Protein AF-A0A6B3C2U8-F1 (afdb_monomer)

Structure (mmCIF, N/CA/C/O backbone):
data_AF-A0A6B3C2U8-F1
#
_entry.id   AF-A0A6B3C2U8-F1
#
loop_
_atom_site.group_PDB
_atom_site.id
_atom_site.type_symbol
_atom_site.label_atom_id
_atom_site.label_alt_id
_atom_site.label_comp_id
_atom_site.label_asym_id
_atom_site.label_entity_id
_atom_site.label_seq_id
_atom_site.pdbx_PDB_ins_code
_atom_site.Cartn_x
_atom_site.Cartn_y
_atom_site.Cartn_z
_atom_site.occupancy
_atom_site.B_iso_or_equiv
_atom_site.auth_seq_id
_atom_site.auth_comp_id
_atom_site.auth_asym_id
_atom_site.auth_atom_id
_atom_site.pdbx_PDB_model_num
ATOM 1 N N . MET A 1 1 ? -20.173 -2.055 10.809 1.00 51.09 1 MET A N 1
ATOM 2 C CA . MET A 1 1 ? -19.085 -2.131 9.811 1.00 51.09 1 MET A CA 1
ATOM 3 C C . MET A 1 1 ? -18.768 -0.696 9.416 1.00 51.09 1 MET A C 1
ATOM 5 O O . MET A 1 1 ? -19.656 -0.064 8.859 1.00 51.09 1 MET A O 1
ATOM 9 N N . SER A 1 2 ? -17.607 -0.148 9.786 1.00 72.81 2 SER A N 1
ATOM 10 C CA . SER A 1 2 ? -17.198 1.183 9.298 1.00 72.81 2 SER A CA 1
ATOM 11 C C . SER A 1 2 ? -16.791 1.057 7.825 1.00 72.81 2 SER A C 1
ATOM 13 O O . SER A 1 2 ? -16.182 0.055 7.442 1.00 72.81 2 SER A O 1
ATOM 15 N N . ALA A 1 3 ? -17.211 2.002 6.984 1.00 83.44 3 ALA A N 1
ATOM 16 C CA . ALA A 1 3 ? -16.919 1.979 5.555 1.00 83.44 3 ALA A CA 1
ATOM 17 C C . ALA A 1 3 ? -15.520 2.556 5.301 1.00 83.44 3 ALA A C 1
ATOM 19 O O . ALA A 1 3 ? -15.241 3.698 5.658 1.00 83.44 3 ALA A O 1
ATOM 20 N N . LEU A 1 4 ? -14.650 1.776 4.660 1.00 89.69 4 LEU A N 1
ATOM 21 C CA . LEU A 1 4 ? -13.340 2.250 4.220 1.00 89.69 4 LEU A CA 1
ATOM 22 C C . LEU A 1 4 ? -13.483 3.036 2.914 1.00 89.69 4 LEU A C 1
ATOM 24 O O . LEU A 1 4 ? -14.159 2.592 1.985 1.00 89.69 4 LEU A O 1
ATOM 28 N N . SER A 1 5 ? -12.820 4.186 2.836 1.00 91.31 5 SER A N 1
ATOM 29 C CA . SER A 1 5 ? -12.695 4.965 1.601 1.00 91.31 5 SER A CA 1
ATOM 30 C C . SER A 1 5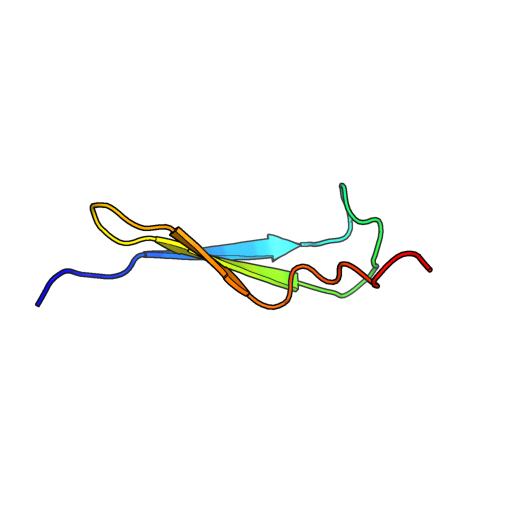 ? -11.353 4.677 0.942 1.00 91.31 5 SER A C 1
ATOM 32 O O . SER A 1 5 ? -10.347 4.537 1.634 1.00 91.31 5 SER A O 1
ATOM 34 N N . PHE A 1 6 ? -11.324 4.607 -0.390 1.00 91.62 6 PHE A N 1
ATOM 35 C CA . PHE A 1 6 ? -10.085 4.439 -1.144 1.00 91.62 6 PHE A CA 1
ATOM 36 C C . PHE A 1 6 ? -9.930 5.519 -2.213 1.00 91.62 6 PHE A C 1
ATOM 38 O O . PHE A 1 6 ? -10.898 5.946 -2.844 1.00 91.62 6 PHE A O 1
ATOM 45 N N . LYS A 1 7 ? -8.688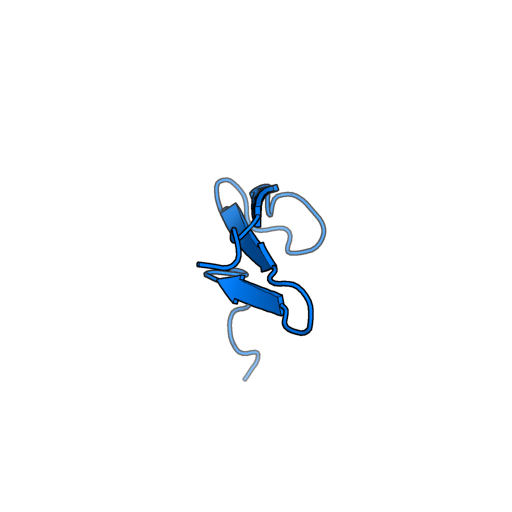 5.948 -2.430 1.00 91.00 7 LYS A N 1
ATOM 46 C CA . LYS A 1 7 ? -8.303 6.883 -3.485 1.00 91.00 7 LYS A CA 1
ATOM 47 C C . LYS A 1 7 ? -7.077 6.352 -4.211 1.00 91.00 7 LYS A C 1
ATOM 49 O O . LYS A 1 7 ? -6.050 6.109 -3.583 1.00 91.00 7 LYS A O 1
ATOM 54 N N . VAL A 1 8 ? -7.189 6.222 -5.530 1.00 89.19 8 VAL A N 1
ATOM 55 C CA . VAL A 1 8 ? -6.064 5.878 -6.406 1.00 89.19 8 VAL A CA 1
ATOM 56 C C . VAL A 1 8 ? -5.356 7.166 -6.811 1.00 89.19 8 VAL A C 1
ATOM 58 O O . VAL A 1 8 ? -5.990 8.122 -7.260 1.00 89.19 8 VAL A O 1
ATOM 61 N N . LEU A 1 9 ? -4.048 7.200 -6.597 1.00 87.94 9 LEU A N 1
ATOM 62 C CA . LEU A 1 9 ? -3.157 8.301 -6.922 1.00 87.94 9 LEU A CA 1
ATOM 63 C C . LEU A 1 9 ? -2.234 7.854 -8.046 1.00 87.94 9 LEU A C 1
ATOM 65 O O . LEU A 1 9 ? -1.607 6.802 -7.941 1.00 87.94 9 LEU A O 1
ATOM 69 N N . ASP A 1 10 ? -2.139 8.667 -9.087 1.00 84.75 10 ASP A N 1
ATOM 70 C CA . ASP A 1 10 ? -1.087 8.538 -10.086 1.00 84.75 10 ASP A CA 1
ATOM 71 C C . ASP A 1 10 ? 0.243 9.011 -9.478 1.00 84.75 10 ASP A C 1
ATOM 73 O O . ASP A 1 10 ? 0.300 10.067 -8.840 1.00 84.75 10 ASP A O 1
ATOM 77 N N . LEU A 1 11 ? 1.297 8.207 -9.616 1.00 77.69 11 LEU A N 1
ATOM 78 C CA . LEU A 1 11 ? 2.628 8.489 -9.073 1.00 77.69 11 LEU A CA 1
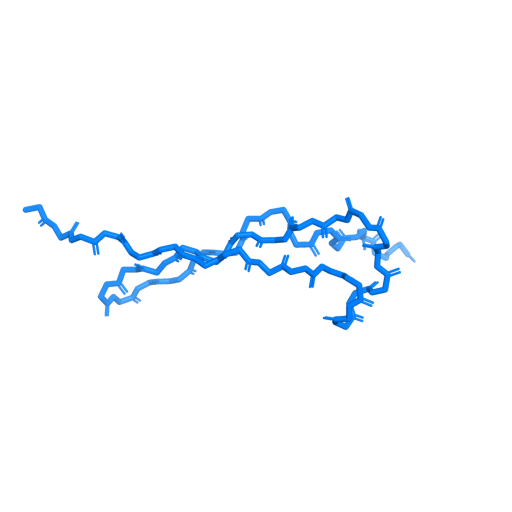ATOM 79 C C . LEU A 1 11 ? 3.550 9.201 -10.064 1.00 77.69 11 LEU A C 1
ATOM 81 O O . LEU A 1 11 ? 4.731 9.408 -9.757 1.00 77.69 11 LEU A O 1
ATOM 85 N N . ASP A 1 12 ? 3.003 9.668 -11.186 1.00 71.44 12 ASP A N 1
ATOM 86 C CA . ASP A 1 12 ? 3.655 10.602 -12.104 1.00 71.44 12 ASP A CA 1
ATOM 87 C C . ASP A 1 12 ? 4.194 11.859 -11.380 1.00 71.44 12 ASP A C 1
ATOM 89 O O . ASP A 1 12 ? 5.230 12.403 -11.767 1.00 71.44 12 ASP A O 1
ATOM 93 N N . PHE A 1 13 ? 3.565 12.288 -10.276 1.00 55.34 13 PHE A N 1
ATOM 94 C CA . PHE A 1 13 ? 4.020 13.380 -9.403 1.00 55.34 13 PHE A CA 1
ATOM 95 C C . PHE A 1 13 ? 3.454 13.183 -7.979 1.00 55.34 13 PHE A C 1
ATOM 97 O O . PHE A 1 13 ? 2.247 12.979 -7.864 1.00 55.34 13 PHE A O 1
ATOM 104 N N . PRO A 1 14 ? 4.229 13.240 -6.869 1.00 61.97 14 PRO A N 1
ATOM 105 C CA . PRO A 1 14 ? 5.612 13.710 -6.701 1.00 61.97 14 PRO A CA 1
ATOM 106 C C . PRO A 1 14 ? 6.693 12.613 -6.750 1.00 61.97 14 PRO A C 1
ATOM 108 O O . PRO A 1 14 ? 7.876 12.935 -6.705 1.00 61.97 14 PRO A O 1
ATOM 111 N N . ALA A 1 15 ? 6.318 11.330 -6.817 1.00 68.50 15 ALA A N 1
ATOM 112 C CA . ALA A 1 15 ? 7.282 10.224 -6.826 1.00 68.50 15 ALA A CA 1
ATOM 113 C C . ALA A 1 15 ? 8.017 10.073 -8.175 1.00 68.50 15 ALA A C 1
ATOM 115 O O . ALA A 1 15 ? 9.050 9.409 -8.238 1.00 68.50 15 ALA A O 1
ATOM 116 N N . GLY A 1 16 ? 7.498 10.680 -9.252 1.00 68.44 16 GLY A N 1
ATOM 117 C CA . GLY A 1 16 ? 8.114 10.667 -10.583 1.00 68.44 16 GLY A CA 1
ATOM 118 C C . GLY A 1 16 ? 8.144 9.282 -11.236 1.00 68.44 16 GLY A C 1
ATOM 119 O O . GLY A 1 16 ? 8.902 9.061 -12.183 1.00 68.44 16 GLY A O 1
ATOM 120 N N . SER A 1 17 ? 7.355 8.331 -10.726 1.00 73.62 17 SER A N 1
ATOM 121 C CA . SER A 1 17 ? 7.353 6.947 -11.190 1.00 73.62 17 SER A 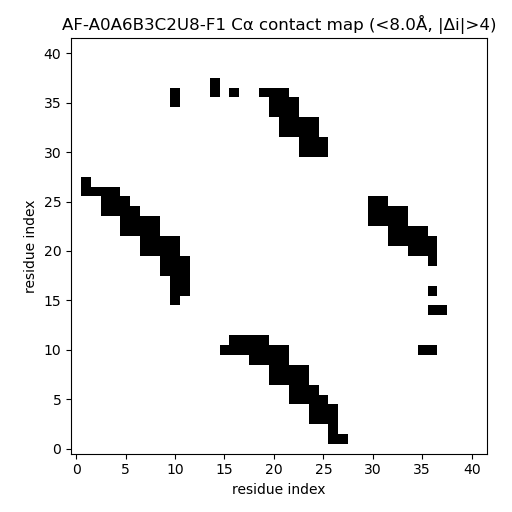CA 1
ATOM 122 C C . SER A 1 17 ? 6.241 6.746 -12.207 1.00 73.62 17 SER A C 1
ATOM 124 O O . SER A 1 17 ? 5.097 6.469 -11.850 1.00 73.62 17 SER A O 1
ATOM 126 N N . LYS A 1 18 ? 6.605 6.894 -13.486 1.00 72.88 18 LYS A N 1
ATOM 127 C CA . LYS A 1 18 ? 5.656 6.780 -14.594 1.00 72.88 18 LYS A CA 1
ATOM 128 C C . LYS A 1 18 ? 4.943 5.434 -14.614 1.00 72.88 18 LYS A C 1
ATOM 130 O O . LYS A 1 18 ? 5.596 4.393 -14.520 1.00 72.88 18 LYS A O 1
ATOM 135 N N . ASN A 1 19 ? 3.628 5.466 -14.828 1.00 73.94 19 ASN A N 1
ATOM 136 C CA . ASN A 1 19 ? 2.750 4.288 -14.881 1.00 73.94 19 ASN A CA 1
ATOM 137 C C . ASN A 1 19 ? 2.669 3.494 -13.566 1.00 73.94 19 ASN A C 1
ATOM 139 O O . ASN A 1 19 ? 2.376 2.296 -13.589 1.00 73.94 19 ASN A O 1
ATOM 143 N N . LYS A 1 20 ? 2.945 4.129 -12.425 1.00 78.19 20 LYS A N 1
ATOM 144 C CA . LYS A 1 20 ? 2.695 3.535 -11.109 1.00 78.19 20 LYS A CA 1
ATOM 145 C C . LYS A 1 20 ? 1.574 4.264 -10.392 1.00 78.19 20 LYS A C 1
ATOM 147 O O . LYS A 1 20 ? 1.331 5.444 -10.620 1.00 78.19 20 LYS A O 1
ATOM 152 N N . THR A 1 21 ? 0.908 3.549 -9.494 1.00 84.88 21 THR A N 1
ATOM 153 C CA . THR A 1 21 ? -0.215 4.079 -8.723 1.00 84.88 21 THR A CA 1
ATOM 154 C C . THR A 1 21 ? -0.052 3.764 -7.249 1.00 84.88 21 THR A C 1
ATOM 156 O O . THR A 1 21 ? 0.313 2.642 -6.918 1.00 84.88 21 THR A O 1
ATOM 159 N N . ALA A 1 22 ? -0.412 4.702 -6.377 1.00 88.12 22 ALA A N 1
ATOM 160 C CA . ALA A 1 22 ? -0.575 4.440 -4.951 1.00 88.12 22 ALA A CA 1
ATOM 161 C C . ALA A 1 22 ? -2.054 4.414 -4.583 1.00 88.12 22 ALA A C 1
ATOM 163 O O . ALA A 1 22 ? -2.848 5.183 -5.124 1.00 88.12 22 ALA A O 1
ATOM 164 N N . THR A 1 23 ? -2.425 3.578 -3.619 1.00 90.81 23 THR A N 1
ATOM 165 C CA . THR A 1 23 ? -3.788 3.577 -3.076 1.00 90.81 23 THR A CA 1
ATOM 166 C C . THR A 1 23 ? -3.772 4.067 -1.641 1.00 90.81 23 THR A C 1
ATOM 168 O O . THR A 1 23 ? -3.169 3.443 -0.770 1.00 90.81 23 THR A O 1
ATOM 171 N N . LEU A 1 24 ? -4.448 5.185 -1.390 1.00 90.06 24 LEU A N 1
ATOM 172 C CA . LEU A 1 24 ? -4.723 5.666 -0.044 1.00 90.06 24 LEU A CA 1
ATOM 173 C C . LEU A 1 24 ? -6.036 5.052 0.432 1.00 90.06 24 LEU A C 1
ATOM 175 O O . LEU A 1 24 ? -7.082 5.311 -0.161 1.00 90.06 24 LEU A O 1
ATOM 179 N N . VAL A 1 25 ? -5.975 4.268 1.500 1.00 91.75 25 VAL A N 1
ATOM 180 C CA . VAL A 1 25 ? -7.136 3.694 2.180 1.00 91.75 25 VAL A CA 1
ATOM 181 C C . VAL A 1 25 ? -7.315 4.422 3.505 1.00 91.75 25 VAL A C 1
ATOM 183 O O . VAL A 1 25 ? -6.375 4.495 4.292 1.00 91.75 25 VAL A O 1
ATOM 186 N N . THR A 1 26 ? -8.499 4.966 3.766 1.00 93.12 26 THR A N 1
ATOM 187 C CA . THR A 1 26 ? -8.800 5.693 5.006 1.00 93.12 26 THR A CA 1
ATOM 188 C C . THR A 1 26 ? -10.021 5.113 5.704 1.00 93.12 26 THR A C 1
ATOM 190 O O . THR A 1 26 ? -11.054 4.881 5.069 1.00 93.12 26 THR A O 1
ATOM 193 N N . GLY A 1 27 ? -9.906 4.933 7.015 1.00 91.38 27 GLY A N 1
ATOM 194 C CA . GLY A 1 27 ? -11.019 4.747 7.939 1.00 91.38 27 GLY A CA 1
ATOM 195 C C . GLY A 1 27 ? -11.275 6.018 8.752 1.00 91.38 27 GLY A C 1
ATOM 196 O O . GLY A 1 27 ? -10.701 7.072 8.490 1.00 91.38 27 GLY A O 1
ATOM 197 N N . GLU A 1 28 ? -12.127 5.921 9.768 1.00 89.56 28 GLU A N 1
ATOM 198 C CA . GLU A 1 28 ? -12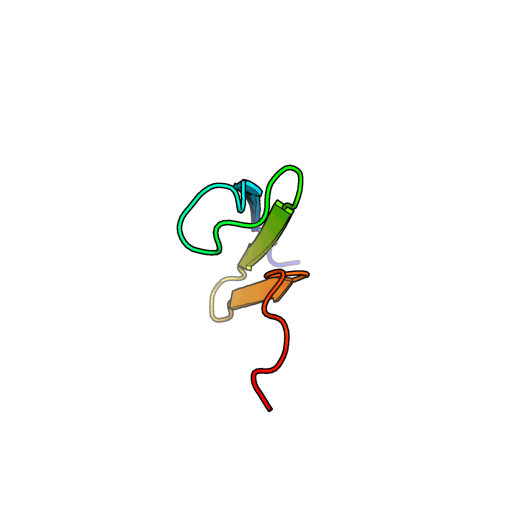.508 7.064 10.616 1.00 89.56 28 GLU A CA 1
ATOM 199 C C . GLU A 1 28 ? -11.347 7.638 11.444 1.00 89.56 28 GLU A C 1
ATOM 201 O O . GLU A 1 28 ? -11.354 8.816 11.790 1.00 89.56 28 GLU A O 1
ATOM 206 N N . SER A 1 29 ? -10.352 6.819 11.788 1.00 92.50 29 SER A N 1
ATOM 207 C CA . SER A 1 29 ? -9.220 7.227 12.639 1.00 92.50 29 SER A CA 1
ATOM 208 C C . SER A 1 29 ? -7.856 6.822 12.088 1.00 92.50 29 SER A C 1
ATOM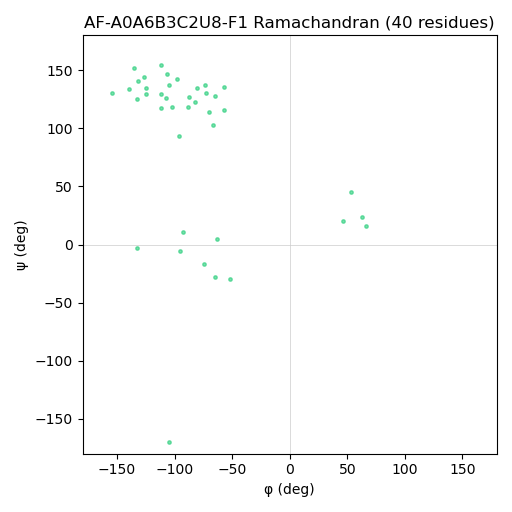 210 O O . SER A 1 29 ? -6.833 7.146 12.683 1.00 92.50 29 SER A O 1
ATOM 212 N N . GLU A 1 30 ? -7.827 6.114 10.961 1.00 90.88 30 GLU A N 1
ATOM 213 C CA . GLU A 1 30 ? -6.609 5.535 10.405 1.00 90.88 30 GLU A CA 1
ATOM 214 C C . GLU A 1 30 ? -6.511 5.762 8.899 1.00 90.88 30 GLU A C 1
ATOM 216 O O . GLU A 1 30 ? -7.515 5.883 8.193 1.00 90.88 30 GLU A O 1
ATOM 221 N N . ALA A 1 31 ? -5.278 5.817 8.408 1.00 91.69 31 ALA A N 1
ATOM 222 C CA . ALA A 1 31 ? -4.971 5.934 6.994 1.00 91.69 31 ALA A CA 1
ATOM 223 C C . ALA A 1 31 ? -3.773 5.042 6.658 1.00 91.69 31 ALA A C 1
ATOM 225 O O . ALA A 1 31 ? -2.760 5.061 7.358 1.00 91.69 31 ALA A O 1
ATOM 226 N N . LEU A 1 32 ? -3.885 4.283 5.571 1.00 90.44 32 LEU A N 1
ATOM 227 C CA . LEU A 1 32 ? -2.850 3.401 5.050 1.00 90.44 32 LEU A CA 1
ATOM 228 C C . LEU A 1 32 ? -2.561 3.757 3.593 1.00 90.44 32 LEU A C 1
ATOM 230 O O . LEU A 1 32 ? -3.472 3.821 2.768 1.00 90.44 32 LEU A O 1
ATOM 234 N N . LEU A 1 33 ? -1.284 3.946 3.272 1.00 89.19 33 LEU A N 1
ATOM 235 C CA . LEU A 1 33 ? -0.826 4.137 1.901 1.00 89.19 33 LEU A CA 1
ATOM 236 C C . LEU A 1 33 ? -0.200 2.839 1.382 1.00 89.19 33 LEU A C 1
ATOM 238 O O . LEU A 1 33 ? 0.797 2.364 1.925 1.00 89.19 33 LEU A O 1
ATOM 242 N N . VAL A 1 34 ? -0.789 2.277 0.330 1.00 88.00 34 VAL A N 1
ATOM 243 C CA . VAL A 1 34 ? -0.361 1.026 -0.306 1.00 88.00 34 VAL A CA 1
ATOM 244 C C . VAL A 1 34 ? 0.338 1.331 -1.627 1.00 88.00 34 VAL A C 1
ATOM 246 O O . VAL A 1 34 ? -0.142 2.160 -2.400 1.00 88.00 34 VAL A O 1
ATOM 249 N N . ASP A 1 35 ? 1.453 0.639 -1.877 1.00 81.75 35 ASP A N 1
ATOM 250 C CA . ASP A 1 35 ? 2.226 0.699 -3.126 1.00 81.75 35 ASP A CA 1
ATOM 251 C C . ASP A 1 35 ? 2.629 2.126 -3.539 1.00 81.75 35 ASP A C 1
ATOM 253 O O . ASP A 1 35 ? 2.530 2.539 -4.688 1.00 81.75 35 ASP A O 1
ATOM 257 N N . ALA A 1 36 ? 3.120 2.912 -2.575 1.00 75.56 36 ALA A N 1
ATOM 258 C CA . ALA A 1 36 ? 3.564 4.294 -2.781 1.00 75.56 36 ALA A CA 1
ATOM 259 C C . ALA A 1 36 ? 4.764 4.459 -3.741 1.00 75.56 36 ALA A C 1
ATOM 261 O O . ALA A 1 36 ? 5.306 5.555 -3.858 1.00 75.56 36 ALA A O 1
ATOM 262 N N . ALA A 1 37 ? 5.224 3.369 -4.367 1.00 68.94 37 ALA A N 1
ATOM 263 C CA . ALA A 1 37 ? 6.410 3.270 -5.211 1.00 68.94 37 ALA A CA 1
ATOM 264 C C . ALA A 1 37 ? 7.685 3.925 -4.651 1.00 68.94 37 ALA A C 1
ATOM 266 O O . ALA A 1 37 ? 8.616 4.189 -5.411 1.00 68.94 37 ALA A O 1
ATOM 267 N N . PHE A 1 38 ? 7.762 4.152 -3.336 1.00 66.69 38 PHE A N 1
ATOM 268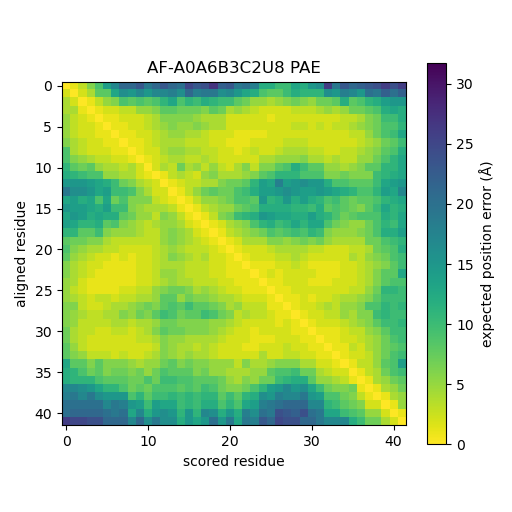 C CA . PHE A 1 38 ? 8.997 4.559 -2.687 1.00 66.69 38 PHE A CA 1
ATOM 269 C C . PHE A 1 38 ? 9.983 3.397 -2.770 1.00 66.69 38 PHE A C 1
ATOM 271 O O . PHE A 1 38 ? 9.886 2.415 -2.034 1.00 66.69 38 PHE A O 1
ATOM 278 N N . THR A 1 39 ? 10.945 3.497 -3.679 1.00 60.34 39 THR A N 1
ATOM 279 C CA . THR A 1 39 ? 12.172 2.714 -3.573 1.00 60.34 39 THR A CA 1
ATOM 280 C C . THR A 1 39 ? 12.901 3.181 -2.322 1.00 60.34 39 THR A C 1
ATOM 282 O O . THR A 1 39 ? 13.098 4.379 -2.123 1.00 60.34 39 THR A O 1
ATOM 285 N N . ARG A 1 40 ? 13.273 2.238 -1.454 1.00 56.50 40 ARG A N 1
ATOM 286 C CA . ARG A 1 40 ? 14.146 2.519 -0.314 1.00 56.50 40 ARG A CA 1
ATOM 287 C C . ARG A 1 40 ? 15.439 3.123 -0.871 1.00 56.50 40 ARG A C 1
ATOM 289 O O . ARG A 1 40 ? 16.107 2.453 -1.647 1.00 56.50 40 ARG A O 1
ATOM 296 N N . ALA A 1 41 ? 15.723 4.379 -0.530 1.00 58.88 41 ALA A N 1
ATOM 297 C CA . ALA A 1 41 ? 17.022 4.984 -0.793 1.00 58.88 41 ALA A CA 1
ATOM 298 C C . ALA A 1 41 ? 18.028 4.301 0.139 1.00 58.88 41 ALA A C 1
ATOM 300 O O . ALA A 1 41 ? 17.855 4.359 1.362 1.00 58.88 41 ALA A O 1
ATOM 301 N N . ASP A 1 42 ? 18.968 3.557 -0.430 1.00 53.75 42 ASP A N 1
ATOM 302 C CA . ASP A 1 42 ? 20.167 3.094 0.261 1.00 53.75 42 ASP A CA 1
ATOM 303 C C . ASP A 1 42 ? 21.203 4.221 0.387 1.00 53.75 42 ASP A C 1
ATOM 305 O O . ASP A 1 42 ? 21.238 5.119 -0.486 1.00 53.75 42 ASP A O 1
#

Radius of gyration: 12.15 Å; Cα contacts (8 Å, |Δi|>4): 67; chains: 1; bounding box: 39×16×28 Å

Foldseek 3Di:
DWDKDKDKAQVCPDVVDHPFIWIWIDTPPDIDIHRNVDDPDD

Sequence (42 aa):
MSALSFKVLDLDFPAGSKNKTATLVTGESEALLVDAAFTRAD

Mean predicted aligned error: 6.65 Å

Secondary structure (DSSP, 8-state):
-PPPEEEEEETTSSS--TT-EEEEEE-SS-EEEE--------

Organ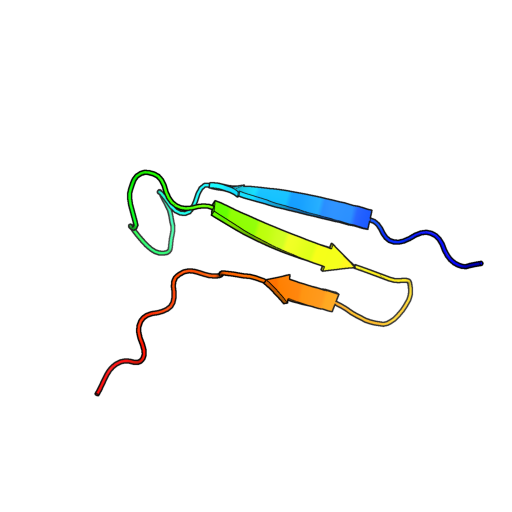ism: NCBI:txid2706042

Nearest PDB structures (foldseek):
  6tu3-assembly1_W  TM=4.473E-01  e=3.814E+00  Rattus norvegicus

pLDDT: mean 79.04, std 12.74, range [51.09, 93.12]

Solvent-accessible surface area (backbone atoms only — not comparable to full-atom values): 2761 Å² total; per-residue (Å²): 134,86,77,73,46,76,45,83,38,68,23,60,63,91,74,59,39,74,97,40,57,24,38,43,38,35,51,100,88,49,75,48,78,42,62,70,78,75,72,82,84,128

=== Feature glossary ===
The record interleaves many kinds of information about one protein. Here is each kind framed as the question it answers.

Q: Are the domains correctly placed relative to each other?
A: Predicted aligned error is AlphaFold's pairwise confidence. Unlike pLDDT (per-residue), PAE is per-residue-pair and captures whether two parts of the structure are correctly placed relative to each other. Units are ångströms of expected positional error.

Q: Which residues are in helices, strands, or loops?
A: Eight-state secondary structure (DSSP): H is the canonical α-helix, G the tighter 3₁₀-helix, I the wider π-helix; E/B are β-structure, T and S are turns and bends, and '-' is everything else. DSSP derives these from the pattern of main-chain N–H···O=C hydrogen bonds, not from the sequence.

Q: What if only a Cα trace is available?
A: P-SEA three-state annotation labels each residue as helix, strand, or coil based purely on the geometry of the Cα trace. It serves as a fallback when the full backbone (and thus DSSP) is unavailable.

Q: What are the backbone torsion angles?
A: φ (phi) and ψ (psi) are the two rotatable backbone dihedrals per residue: φ is the C(i-1)–N–Cα–C torsion, ψ is the N–Cα–C–N(i+1) torsion, both in degrees on (−180°, 180°]. α-helical residues cluster near (−60°, −45°); β-strand residues near (−120°, +130°). A Ramachandran plot is simply a scatter of (φ, ψ) for every residue.

Q: What known structures does this most resemble?
A: Structural nearest neighbors (via Foldseek easy-search vs the PDB). Reported per hit: target PDB id, E-value, and alignment TM-score. A TM-score above ~0.5 is the conventional threshold for 'same fold'.

Q: What family and function is it annotated with?
A: Database cross-references. InterPro integrates a dozen domain/family signature databases into unified entries with residue-range hits. GO terms attach function/process/location labels with evidence codes. CATH codes position the fold in a four-level structural taxonomy. Organism is the NCBI-taxonomy species name.

Q: Which residues are buried vs exposed?
A: Solvent accessibility: the surface area of each residue that a 1.4 Å water probe can touch, in Å². When only backbone atoms are present the absolute values are lower than full-atom SASA (side chains contribute most of the area) and are flagged as backbone-only.

Q: What do the diagnostic plots show?
A: Three diagnostic plots accompany the record. The Cα contact map visualizes the tertiary structure as a 2D adjacency matrix (8 Å cutoff, sequence-local contacts suppressed). The Ramachandran plot shows the distribution of backbone (φ, ψ) torsions, with points in the α and β basins reflecting secondary structure content. The PAE plot shows AlphaFold's inter-residue confidence as a color matrix.

Q: What is the amino-acid chain?
A: The amino-acid sequence is the protein's primary structure: the linear order of residues from the N-terminus to the C-terminus, written in one-letter code. Everything else here — the 3D coordinates, the secondary structure, the domain annotations — is ultimately a consequence of this string.

Q: What do the rendered images show?
A: The six renders are orthographic views along the three Cartesian axes in both directions. Representation (cartoon, sticks, or surface) and color scheme (sequence-rainbow or by-chain) vary across proteins so the training set covers all the common visualization conventions.

Q: Where is each backbone atom in 3D?
A: The mmCIF table is the protein's shape written out atom by atom. For each backbone N, Cα, C, and carbonyl O, it records an (x, y, z) c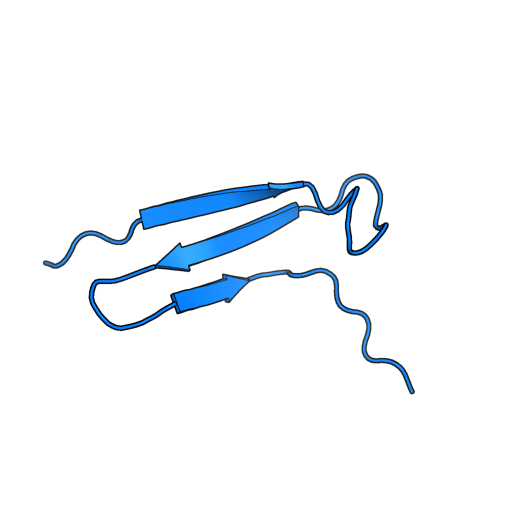oordinate triple in Å plus the residue type, chain letter, and residue number.

Q: How mobile is each atom in the crystal?
A: For experimental (PDB) structures, the B-factor (temperature factor) quantifies the positional spread of each atom in the crystal — a combination of thermal vibration and static disorder — in units of Å². High B-factors mark flexible loops or poorly resolved regions; low B-factors mark the rigid, well-ordered core.

Q: How big and how compact is the whole molecule?
A: Three whole-structure scalars: the radius of gyration (RMS distance of Cα from centroid, in Å), the count of Cα–Cα contacts (pairs closer than 8 Å and separated by more than four residues in sequence — i.e. tertiary, not local, contacts), and the bounding-box dimensions. Together they distinguish compact globular folds from extended fibres or disordered chains.

Q: What does the local fold look like, residue by residue?
A: A 3Di character summarizes, for each residue, the relative orientation of the Cα frame of its nearest spatial neighbor. Because it encodes fold topology rather than chemistry, 3Di alignments detect remote structural similarity that sequence alignment misses.

Q: How confident is the AlphaFold model at each residue?
A: For AlphaFold models, the B-factor field carries pLDDT — the model's own estimate of local accuracy on a 0–100 scale. Regions with pLDDT<50 should be treated as essentially unmodeled; they often correspond to intrinsically disordered segments.